Protein AF-A0A920VVL7-F1 (afdb_monomer_lite)

Secondary structure (DSSP, 8-state):
-HHHHTTTTS-HHHHHHHHHHHHHHHHHHTTTS-GGG-EEEE-S-S-SS--SSPPPHHHHHHHHTTSS-SEEEE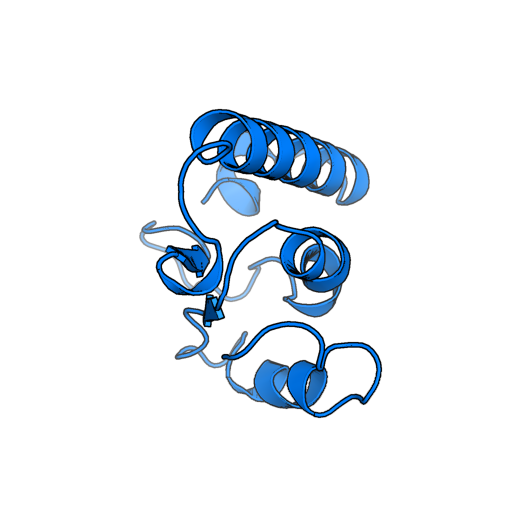---STTTGGGHHHHTSGGGTTSB-

Sequence (98 aa):
MERHVYFADKNDAEFIEFINKVIKAIDTALTDIPKESVRMHVCWGNYNGPHDSDIPLKTILPSLINAKVGALMLSMANPRHAHEYRLLQKRIYRRICL

pLDDT: mean 89.12, std 9.54, range [58.09, 98.25]

Radius of gyration: 13.71 Å; chains: 1; bounding box: 30×29×36 Å

Foldseek 3Di:
DCCVPVCVVPDLVVVLVVLLVVLVVVLVVCVPPQQLVDEAEDEQDDDPDPCQPGDACVSNLVSVLPRSHQYYHYPQPHPNRVVVVVVCVDPVRVSHHD

Structure (mmCIF, N/CA/C/O backbone):
data_AF-A0A920VVL7-F1
#
_entry.id   AF-A0A920VVL7-F1
#
loop_
_atom_site.group_PDB
_atom_site.id
_atom_site.type_symbol
_atom_site.label_atom_id
_atom_site.label_alt_id
_atom_site.label_comp_id
_atom_site.label_asym_id
_atom_site.label_entity_id
_atom_site.label_seq_id
_atom_site.pdbx_PDB_ins_code
_atom_site.Cartn_x
_atom_site.Cartn_y
_atom_site.Cartn_z
_atom_site.occupancy
_atom_site.B_iso_or_equiv
_atom_site.auth_seq_id
_atom_site.auth_comp_id
_atom_site.auth_asym_id
_atom_site.auth_atom_id
_atom_site.pdbx_PDB_model_num
ATOM 1 N N . MET A 1 1 ? 1.567 4.168 -9.785 1.00 64.81 1 MET A N 1
ATOM 2 C CA . MET A 1 1 ? 2.179 5.230 -10.620 1.00 64.81 1 MET A CA 1
ATOM 3 C C . MET A 1 1 ? 3.521 5.618 -10.023 1.00 64.81 1 MET A C 1
ATOM 5 O O . MET A 1 1 ? 4.525 5.651 -10.711 1.00 64.81 1 MET A O 1
ATOM 9 N N . GLU A 1 2 ? 3.541 5.836 -8.718 1.00 80.31 2 GLU A N 1
ATOM 10 C CA . GLU A 1 2 ? 4.663 6.199 -7.869 1.00 80.31 2 GLU A CA 1
ATOM 11 C C . GLU A 1 2 ? 5.881 5.310 -8.107 1.00 80.31 2 GLU A C 1
ATOM 13 O O . GLU A 1 2 ? 6.941 5.833 -8.435 1.00 80.31 2 GLU A O 1
ATOM 18 N N . ARG A 1 3 ? 5.723 3.978 -8.058 1.00 86.88 3 ARG A N 1
ATOM 19 C CA . ARG A 1 3 ? 6.841 3.057 -8.314 1.00 86.88 3 ARG A CA 1
ATOM 20 C C . ARG A 1 3 ? 7.426 3.181 -9.726 1.00 86.88 3 ARG A C 1
ATOM 22 O O . ARG A 1 3 ? 8.637 3.070 -9.882 1.00 86.88 3 ARG A O 1
ATOM 29 N N . HIS A 1 4 ? 6.574 3.360 -10.734 1.00 84.38 4 HIS A N 1
ATOM 30 C CA . HIS A 1 4 ? 6.958 3.345 -12.153 1.00 84.38 4 HIS A CA 1
ATOM 31 C C . HIS A 1 4 ? 7.394 4.696 -12.703 1.00 84.38 4 HIS A C 1
ATOM 33 O O . HIS A 1 4 ? 8.089 4.736 -13.709 1.00 84.38 4 HIS A O 1
ATOM 39 N N . VAL A 1 5 ? 6.963 5.788 -12.077 1.00 83.81 5 VAL A N 1
ATOM 40 C CA . VAL A 1 5 ? 7.220 7.150 -12.550 1.00 83.81 5 VAL A CA 1
ATOM 41 C C . VAL A 1 5 ? 8.200 7.847 -11.615 1.00 83.81 5 VAL A C 1
ATOM 43 O O . VAL A 1 5 ? 9.291 8.210 -12.036 1.00 83.81 5 VAL A O 1
ATOM 46 N N . TYR A 1 6 ? 7.846 8.002 -10.337 1.00 86.44 6 TYR A N 1
ATOM 47 C CA . TYR A 1 6 ? 8.640 8.792 -9.387 1.00 86.44 6 TYR A CA 1
ATOM 48 C C . TYR A 1 6 ? 9.810 8.024 -8.768 1.00 86.44 6 TYR A C 1
ATOM 50 O O . TYR A 1 6 ? 10.795 8.634 -8.371 1.00 86.44 6 TYR A O 1
ATOM 58 N N . PHE A 1 7 ? 9.701 6.699 -8.685 1.00 91.00 7 PHE A N 1
ATOM 59 C CA . PHE A 1 7 ? 10.718 5.809 -8.116 1.00 91.00 7 PHE A CA 1
ATOM 60 C C . PHE A 1 7 ? 11.259 4.828 -9.165 1.00 91.00 7 PHE A C 1
ATOM 62 O O . PHE A 1 7 ? 11.682 3.724 -8.827 1.00 91.00 7 PHE A O 1
ATOM 69 N N . ALA A 1 8 ? 11.216 5.201 -10.447 1.00 88.75 8 ALA A N 1
ATOM 70 C CA . ALA A 1 8 ? 11.640 4.338 -11.549 1.00 88.75 8 ALA A CA 1
ATOM 71 C C . ALA A 1 8 ? 13.128 3.953 -11.451 1.00 88.75 8 ALA A C 1
ATOM 73 O O . ALA A 1 8 ? 13.489 2.807 -11.708 1.00 88.75 8 ALA A O 1
ATOM 74 N N . ASP A 1 9 ? 13.966 4.905 -11.036 1.00 91.81 9 ASP A N 1
ATOM 75 C CA . ASP A 1 9 ? 15.419 4.793 -10.866 1.00 91.81 9 ASP A CA 1
ATOM 76 C C . ASP A 1 9 ? 15.840 4.391 -9.442 1.00 91.81 9 ASP A C 1
ATOM 78 O O . ASP A 1 9 ? 17.032 4.270 -9.156 1.00 91.81 9 ASP A O 1
ATOM 82 N N . LYS A 1 10 ? 14.874 4.209 -8.536 1.00 92.62 10 LYS A N 1
ATOM 83 C CA . LYS A 1 10 ? 15.106 3.912 -7.121 1.00 92.62 10 LYS A CA 1
ATOM 84 C C . LYS A 1 10 ? 14.967 2.426 -6.840 1.00 92.62 10 LYS A C 1
ATOM 86 O O . LYS A 1 10 ? 14.238 1.701 -7.525 1.00 92.62 10 LYS A O 1
ATOM 91 N N . ASN A 1 11 ? 15.658 1.966 -5.803 1.00 93.88 11 ASN A N 1
ATOM 92 C CA . ASN A 1 11 ? 15.496 0.593 -5.343 1.00 93.88 11 ASN A CA 1
ATOM 93 C C . ASN A 1 11 ? 14.210 0.435 -4.509 1.00 93.88 11 ASN A C 1
ATOM 95 O O . ASN A 1 11 ? 13.603 1.405 -4.047 1.00 93.88 11 ASN A O 1
ATOM 99 N N . ASP A 1 12 ? 13.792 -0.812 -4.293 1.00 93.69 12 ASP A N 1
ATOM 100 C CA . ASP A 1 12 ? 12.555 -1.097 -3.563 1.00 93.69 12 ASP A CA 1
ATOM 101 C C . ASP A 1 12 ? 12.603 -0.636 -2.096 1.00 93.69 12 ASP A C 1
ATOM 103 O O . ASP A 1 12 ? 11.561 -0.289 -1.544 1.00 93.69 12 ASP A O 1
ATOM 107 N N . ALA A 1 13 ? 13.780 -0.581 -1.460 1.00 95.44 13 ALA A N 1
ATOM 108 C CA . ALA A 1 13 ? 13.905 -0.114 -0.079 1.00 95.44 13 ALA A CA 1
ATOM 109 C C . ALA A 1 13 ? 13.594 1.386 0.038 1.00 95.44 13 ALA A C 1
ATOM 111 O O . ALA A 1 13 ? 12.837 1.781 0.922 1.00 95.44 13 ALA A O 1
ATOM 112 N N . GLU A 1 14 ? 14.086 2.205 -0.893 1.00 95.94 14 GLU A N 1
ATOM 113 C CA . GLU A 1 14 ? 13.769 3.639 -0.951 1.00 95.94 14 GLU A CA 1
ATOM 114 C C . GLU A 1 14 ? 12.265 3.874 -1.152 1.00 95.94 14 GLU A C 1
ATOM 116 O O . GLU A 1 14 ? 11.663 4.754 -0.531 1.00 95.94 14 GLU A O 1
ATOM 121 N N . PHE A 1 15 ? 11.623 3.045 -1.979 1.00 95.25 15 PHE A N 1
ATOM 122 C CA . PHE A 1 15 ? 10.179 3.111 -2.171 1.00 95.25 15 PHE A CA 1
ATOM 123 C C . PHE A 1 15 ? 9.396 2.654 -0.926 1.00 95.25 15 PHE A C 1
ATOM 125 O O . PHE A 1 15 ? 8.398 3.276 -0.560 1.00 95.25 15 PHE A O 1
ATOM 132 N N . ILE A 1 16 ? 9.862 1.619 -0.219 1.00 95.75 16 ILE A N 1
ATOM 133 C CA . ILE A 1 16 ? 9.278 1.184 1.061 1.00 95.75 16 ILE A CA 1
ATOM 134 C C . ILE A 1 16 ? 9.408 2.283 2.125 1.00 95.75 16 ILE A C 1
ATOM 136 O O . ILE A 1 16 ? 8.461 2.524 2.875 1.00 95.75 16 ILE A O 1
ATOM 140 N N . GLU A 1 17 ? 10.536 2.993 2.190 1.00 96.81 17 GLU A N 1
ATOM 141 C CA . GLU A 1 17 ? 10.688 4.139 3.091 1.00 96.81 17 GLU A CA 1
ATOM 142 C C . GLU A 1 17 ? 9.678 5.246 2.791 1.00 96.81 17 GLU A C 1
ATOM 144 O O . GLU A 1 17 ? 9.102 5.828 3.714 1.00 96.81 17 GLU A O 1
ATOM 149 N N . PHE A 1 18 ? 9.431 5.525 1.511 1.00 95.94 18 PHE A N 1
ATOM 150 C CA . PHE A 1 18 ? 8.383 6.452 1.103 1.00 95.94 18 PHE A CA 1
ATOM 151 C C . PHE A 1 18 ? 6.995 5.976 1.553 1.00 95.94 18 PHE A C 1
ATOM 153 O O . PHE A 1 18 ? 6.270 6.746 2.181 1.00 95.94 18 PHE A O 1
ATOM 160 N N . ILE A 1 19 ? 6.653 4.701 1.336 1.00 96.19 19 ILE A N 1
ATOM 161 C CA . ILE A 1 19 ? 5.388 4.117 1.815 1.00 96.19 19 ILE A CA 1
ATOM 162 C C . ILE A 1 19 ? 5.250 4.286 3.331 1.00 96.19 19 ILE A C 1
ATOM 164 O O . ILE A 1 19 ? 4.207 4.726 3.810 1.00 96.19 19 ILE A O 1
ATOM 168 N N . ASN A 1 20 ? 6.303 3.996 4.097 1.00 97.50 20 ASN A N 1
ATOM 169 C CA . ASN A 1 20 ? 6.287 4.140 5.553 1.00 97.50 20 ASN A CA 1
ATOM 170 C C . ASN A 1 20 ? 6.054 5.598 5.986 1.00 97.50 20 ASN A C 1
ATOM 172 O O . ASN A 1 20 ? 5.325 5.845 6.948 1.00 97.50 20 ASN A O 1
ATOM 176 N N . LYS A 1 21 ? 6.629 6.574 5.266 1.00 97.75 21 LYS A N 1
ATOM 177 C CA . LYS A 1 21 ? 6.375 8.007 5.500 1.00 97.75 21 LYS A CA 1
ATOM 178 C C . LYS A 1 21 ? 4.911 8.368 5.231 1.00 97.75 21 LYS A C 1
ATOM 180 O O . LYS A 1 21 ? 4.312 9.068 6.044 1.00 97.75 21 LYS A O 1
ATOM 185 N N . VAL A 1 22 ? 4.327 7.859 4.144 1.00 96.75 22 VAL A N 1
ATOM 186 C CA . VAL A 1 22 ? 2.912 8.086 3.799 1.00 96.75 22 VAL A CA 1
ATOM 187 C C . VAL A 1 22 ? 1.983 7.472 4.846 1.00 96.75 22 VAL A C 1
ATOM 189 O O . VAL A 1 22 ? 1.095 8.159 5.343 1.00 96.75 22 VAL A O 1
ATOM 192 N N . ILE A 1 23 ? 2.222 6.221 5.253 1.00 97.06 23 ILE A N 1
ATOM 193 C CA . ILE A 1 23 ? 1.436 5.556 6.304 1.00 97.06 23 ILE A CA 1
ATOM 194 C C . ILE A 1 23 ? 1.506 6.347 7.611 1.00 97.06 23 ILE A C 1
ATOM 196 O O . ILE A 1 23 ? 0.475 6.601 8.222 1.00 97.06 23 ILE A O 1
ATOM 200 N N . LYS A 1 24 ? 2.694 6.815 8.014 1.00 98.12 24 LYS A N 1
ATOM 201 C CA . LYS A 1 24 ? 2.847 7.638 9.222 1.00 98.12 24 LYS A CA 1
ATOM 202 C C . LYS A 1 24 ? 2.039 8.938 9.148 1.00 98.12 24 LYS A C 1
ATOM 204 O O . LYS A 1 24 ? 1.472 9.362 10.157 1.00 98.12 24 LYS A O 1
ATOM 209 N N . ALA A 1 25 ? 2.002 9.579 7.981 1.00 98.25 25 ALA A N 1
ATOM 210 C CA . ALA A 1 25 ? 1.207 10.784 7.773 1.00 98.25 25 ALA A CA 1
ATOM 211 C C . ALA A 1 25 ? -0.299 10.489 7.877 1.00 98.25 25 ALA A C 1
ATOM 213 O O . ALA A 1 25 ? -1.004 11.210 8.578 1.00 98.25 25 ALA A O 1
ATOM 214 N N . ILE A 1 26 ? -0.766 9.397 7.259 1.00 97.06 26 ILE A N 1
ATOM 215 C CA . ILE A 1 26 ? -2.155 8.923 7.361 1.00 97.06 26 ILE A CA 1
ATOM 216 C C . ILE A 1 26 ? -2.517 8.626 8.821 1.00 97.06 26 ILE A C 1
ATOM 218 O O . ILE A 1 26 ? -3.502 9.154 9.326 1.00 97.06 26 ILE A O 1
ATOM 222 N N . ASP A 1 27 ? -1.693 7.851 9.527 1.00 97.31 27 ASP A N 1
ATOM 223 C CA . ASP A 1 27 ? -1.919 7.496 10.932 1.00 97.31 27 ASP A CA 1
ATOM 224 C C . ASP A 1 27 ? -2.007 8.737 11.832 1.00 97.31 27 ASP A C 1
ATOM 226 O O . ASP A 1 27 ? -2.804 8.768 12.764 1.00 97.31 27 ASP A O 1
ATOM 230 N N . THR A 1 28 ? -1.193 9.761 11.554 1.00 98.12 28 THR A N 1
ATOM 231 C CA . THR A 1 28 ? -1.207 11.028 12.300 1.00 98.12 28 THR A CA 1
ATOM 232 C C . THR A 1 28 ? -2.488 11.812 12.013 1.00 98.12 28 THR A C 1
ATOM 234 O O . THR A 1 28 ? -3.129 12.301 12.942 1.00 98.12 28 THR A O 1
ATOM 237 N N . ALA A 1 29 ? -2.894 11.896 10.743 1.00 97.88 29 ALA A N 1
ATOM 238 C CA . ALA A 1 29 ? -4.108 12.593 10.319 1.00 97.88 29 ALA A CA 1
ATOM 239 C C . ALA A 1 29 ? -5.396 11.953 10.867 1.00 97.88 29 ALA A C 1
ATOM 241 O O . ALA A 1 29 ? -6.404 12.636 11.019 1.00 97.88 29 ALA A O 1
ATOM 242 N N . LEU A 1 30 ? -5.365 10.654 11.173 1.00 97.12 30 LEU A N 1
ATOM 243 C CA . LEU A 1 30 ? -6.514 9.881 11.648 1.00 97.12 30 LEU A CA 1
ATOM 244 C C . LEU A 1 30 ? -6.523 9.647 13.168 1.00 97.12 30 LEU A C 1
ATOM 246 O O . LEU A 1 30 ? -7.283 8.805 13.635 1.00 97.12 30 LEU A O 1
ATOM 250 N N . THR A 1 31 ? -5.700 10.361 13.945 1.00 97.00 31 THR A N 1
ATOM 251 C CA . THR A 1 31 ? -5.499 10.092 15.387 1.00 97.00 31 THR A CA 1
ATOM 252 C C . THR A 1 31 ? -6.804 10.043 16.196 1.00 97.00 31 THR A C 1
ATOM 254 O O . THR A 1 31 ? -6.930 9.196 17.079 1.00 97.00 31 THR A O 1
ATOM 257 N N . ASP A 1 32 ? -7.786 10.883 15.859 1.00 97.25 32 ASP A N 1
ATOM 258 C CA .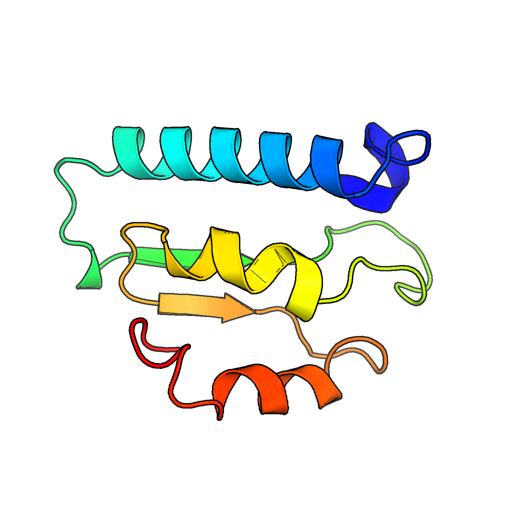 ASP A 1 32 ? -9.069 10.983 16.574 1.00 97.25 32 ASP A CA 1
ATOM 259 C C . ASP A 1 32 ? -10.213 10.200 15.903 1.00 97.25 32 ASP A C 1
ATOM 261 O O . ASP A 1 32 ? -11.375 10.313 16.298 1.00 97.25 32 ASP A O 1
ATOM 265 N N . ILE A 1 33 ? -9.910 9.405 14.871 1.00 97.44 33 ILE A N 1
ATOM 266 C CA . ILE A 1 33 ? -10.900 8.615 14.135 1.00 97.44 33 ILE A CA 1
ATOM 267 C C . ILE A 1 33 ? -10.769 7.140 14.538 1.00 97.44 33 ILE A C 1
ATOM 269 O O . ILE A 1 33 ? -9.688 6.561 14.405 1.00 97.44 33 ILE A O 1
ATOM 273 N N . PRO A 1 34 ? -11.857 6.481 14.987 1.00 96.31 34 PRO A N 1
ATOM 274 C CA . PRO A 1 34 ? -11.833 5.050 15.268 1.00 96.31 34 PRO A CA 1
ATOM 275 C C . PRO A 1 34 ? -11.409 4.256 14.029 1.00 96.31 34 PRO A C 1
ATOM 277 O O . PRO A 1 34 ? -12.001 4.398 12.955 1.00 96.31 34 PRO A O 1
ATOM 280 N N . LYS A 1 35 ? -10.386 3.404 14.166 1.00 94.19 35 LYS A N 1
ATOM 281 C CA . LYS A 1 35 ? -9.775 2.691 13.030 1.00 94.19 35 LYS A CA 1
ATOM 282 C C . LYS A 1 35 ? -10.787 1.851 12.246 1.00 94.19 35 LYS A C 1
ATOM 284 O O . LYS A 1 35 ? -10.688 1.760 11.029 1.00 94.19 35 LYS A O 1
ATOM 289 N N . GLU A 1 36 ? -11.767 1.254 12.919 1.00 95.19 36 GLU A N 1
ATOM 290 C CA . GLU A 1 36 ? -12.831 0.425 12.344 1.00 95.19 36 GLU A CA 1
ATOM 291 C C . GLU A 1 36 ? -13.709 1.177 11.335 1.00 95.19 36 GLU A C 1
ATOM 293 O O . GLU A 1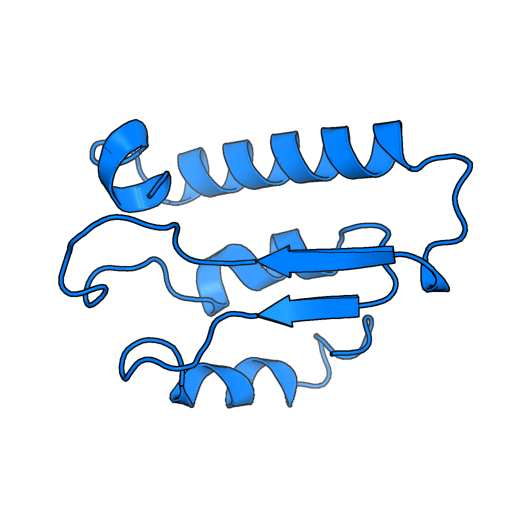 36 ? -14.285 0.557 10.441 1.00 95.19 36 GLU A O 1
ATOM 298 N N . SER A 1 37 ? -13.750 2.506 11.432 1.00 96.06 37 SER A N 1
ATOM 299 C CA . SER A 1 37 ? -14.446 3.388 10.496 1.00 96.06 37 SER A CA 1
ATOM 300 C C . SER A 1 37 ? -13.605 3.731 9.262 1.00 96.06 37 SER A C 1
ATOM 302 O O . SER A 1 37 ? -14.107 4.369 8.339 1.00 96.06 37 SER A O 1
ATOM 304 N N . VAL A 1 38 ? -12.333 3.318 9.217 1.00 96.62 38 VAL A N 1
ATOM 305 C CA . VAL A 1 38 ? -11.388 3.668 8.150 1.00 96.62 38 VAL A CA 1
ATOM 306 C C . VAL A 1 38 ? -11.051 2.455 7.290 1.00 96.62 38 VAL A C 1
ATOM 308 O O . VAL A 1 38 ? -10.610 1.409 7.775 1.00 96.62 38 VAL A O 1
ATOM 311 N N . ARG A 1 39 ? -11.187 2.632 5.973 1.00 95.88 39 ARG A N 1
ATOM 312 C CA . ARG A 1 39 ? -10.735 1.681 4.952 1.00 95.88 39 ARG A CA 1
ATOM 313 C C . ARG A 1 39 ? -9.710 2.367 4.059 1.00 95.88 39 ARG A C 1
ATOM 315 O O . ARG A 1 39 ? -10.020 3.385 3.447 1.00 95.88 39 ARG A O 1
ATOM 322 N N . MET A 1 40 ? -8.504 1.815 3.978 1.00 95.69 40 MET A N 1
ATOM 323 C CA . MET A 1 40 ? -7.438 2.373 3.148 1.00 95.69 40 MET A CA 1
ATOM 324 C C . MET A 1 40 ? -7.440 1.709 1.775 1.00 95.69 40 MET A C 1
ATOM 326 O O . MET A 1 40 ? -7.193 0.509 1.654 1.00 95.69 40 MET A O 1
ATOM 330 N N . HIS A 1 41 ? -7.711 2.495 0.738 1.00 95.25 41 HIS A N 1
ATOM 331 C CA . HIS A 1 41 ? -7.590 2.042 -0.639 1.00 95.25 41 HIS A CA 1
ATOM 332 C C . HIS A 1 41 ? -6.121 2.005 -1.069 1.00 95.25 41 HIS A C 1
ATOM 334 O O . HIS A 1 41 ? -5.398 2.986 -0.915 1.00 95.25 41 HIS A O 1
ATOM 340 N N . VAL A 1 42 ? -5.694 0.873 -1.625 1.00 93.12 42 VAL A N 1
ATOM 341 C CA . VAL A 1 42 ? -4.356 0.674 -2.179 1.00 93.12 42 VAL A CA 1
ATOM 342 C C . VAL A 1 42 ? -4.509 0.247 -3.634 1.00 93.12 42 VAL A C 1
ATOM 344 O O . VAL A 1 42 ? -5.117 -0.783 -3.952 1.00 93.12 42 VAL A O 1
ATOM 347 N N . CYS A 1 43 ? -3.949 1.052 -4.528 1.00 91.88 43 CYS A N 1
ATOM 348 C CA . CYS A 1 43 ? -3.895 0.774 -5.956 1.00 91.88 43 CYS A CA 1
ATOM 349 C C . CYS A 1 43 ? -2.470 0.938 -6.478 1.00 91.88 43 CYS A C 1
ATOM 351 O O . CYS A 1 43 ? -1.588 1.449 -5.791 1.00 91.88 43 CYS A O 1
ATOM 353 N N . TRP A 1 44 ? -2.266 0.538 -7.728 1.00 89.31 44 TRP A N 1
ATOM 354 C CA . TRP A 1 44 ? -1.001 0.702 -8.440 1.00 89.31 44 TRP A CA 1
ATOM 355 C C . TRP A 1 44 ? -0.981 1.970 -9.307 1.00 89.31 44 TRP A C 1
ATOM 357 O O . TRP A 1 44 ? -0.178 2.136 -10.226 1.00 89.31 44 TRP A O 1
ATOM 367 N N . GLY A 1 45 ? -1.823 2.935 -8.937 1.00 82.94 45 GLY A N 1
ATOM 368 C CA . GLY A 1 45 ? -2.024 4.207 -9.613 1.00 82.94 45 GLY A CA 1
ATOM 369 C C . GLY A 1 45 ? -2.874 4.091 -10.872 1.00 82.94 45 GLY A C 1
ATOM 370 O O . GLY A 1 45 ? -3.061 3.020 -11.436 1.00 82.94 45 GLY A O 1
ATOM 371 N N . ASN A 1 46 ? -3.374 5.239 -11.306 1.00 75.94 46 ASN A N 1
ATOM 372 C CA . ASN A 1 46 ? -4.167 5.380 -12.516 1.00 75.94 46 ASN A CA 1
ATOM 373 C C . ASN A 1 46 ? -3.274 5.964 -13.617 1.00 75.94 46 ASN A C 1
ATOM 375 O O . ASN A 1 46 ? -3.243 7.178 -13.810 1.00 75.94 46 ASN A O 1
ATOM 379 N N . TYR A 1 47 ? -2.460 5.128 -14.258 1.00 78.06 47 TYR A N 1
ATOM 380 C CA . TYR A 1 47 ? -1.660 5.545 -15.408 1.00 78.06 47 TYR A CA 1
ATOM 381 C C . TYR A 1 47 ? -1.931 4.601 -16.577 1.00 78.06 47 TYR A C 1
ATOM 383 O O . TYR A 1 47 ? -2.151 3.410 -16.381 1.00 78.06 47 TYR A O 1
ATOM 391 N N . ASN A 1 48 ? -1.929 5.133 -17.798 1.00 71.94 48 ASN A N 1
ATOM 392 C CA . ASN A 1 48 ? -2.185 4.333 -18.992 1.00 71.94 48 ASN A CA 1
ATOM 393 C C . ASN A 1 48 ? -0.947 3.488 -19.319 1.00 71.94 48 ASN A C 1
ATOM 395 O O . ASN A 1 48 ? -0.057 3.932 -20.042 1.00 71.94 48 ASN A O 1
ATOM 399 N N . GLY A 1 49 ? -0.878 2.281 -18.763 1.00 77.75 49 GLY A N 1
ATOM 400 C CA . GLY A 1 49 ? 0.164 1.305 -19.054 1.00 77.75 49 GLY A CA 1
ATOM 401 C C . GLY A 1 49 ? -0.267 -0.125 -18.724 1.00 77.75 49 GLY A C 1
ATOM 402 O O . GLY A 1 49 ? -1.312 -0.331 -18.111 1.00 77.75 49 GLY A O 1
ATOM 403 N N . PRO A 1 50 ? 0.521 -1.132 -19.135 1.00 81.19 50 PRO A N 1
ATOM 404 C CA . PRO A 1 50 ? 0.129 -2.540 -19.043 1.00 81.19 50 PRO A CA 1
ATOM 405 C C . PRO A 1 50 ? 0.041 -3.104 -17.613 1.00 81.19 50 PRO A C 1
ATOM 407 O O . PRO A 1 50 ? -0.446 -4.222 -17.456 1.00 81.19 50 PRO A O 1
ATOM 410 N N . HIS A 1 51 ? 0.477 -2.365 -16.579 1.00 85.69 51 HIS A N 1
ATOM 411 C CA . HIS A 1 51 ? 0.465 -2.799 -15.168 1.00 85.69 51 HIS A CA 1
ATOM 412 C C . HIS A 1 51 ? 1.149 -4.165 -14.915 1.00 85.69 51 HIS A C 1
ATOM 414 O O . HIS A 1 51 ? 0.903 -4.847 -13.923 1.00 85.69 51 HIS A O 1
ATOM 420 N N . ASP A 1 52 ? 2.032 -4.585 -15.818 1.00 83.94 52 ASP A N 1
ATOM 421 C CA . ASP A 1 52 ? 2.770 -5.849 -15.761 1.00 83.94 52 ASP A CA 1
ATOM 422 C C . ASP A 1 52 ? 3.995 -5.768 -14.839 1.00 83.94 52 ASP A C 1
ATOM 424 O O . ASP A 1 52 ? 4.368 -6.745 -14.189 1.00 83.94 52 ASP A O 1
ATOM 428 N N . SER A 1 53 ? 4.579 -4.577 -14.740 1.00 85.25 53 SER A N 1
ATOM 429 C CA . SER A 1 53 ? 5.798 -4.297 -13.979 1.00 85.25 53 SER A CA 1
ATOM 430 C C . SER A 1 53 ? 5.528 -3.808 -12.554 1.00 85.25 53 SER A C 1
ATOM 432 O O . SER A 1 53 ? 6.467 -3.537 -11.806 1.00 85.25 53 SER A O 1
ATOM 434 N N . ASP A 1 54 ? 4.252 -3.720 -12.167 1.00 89.62 54 ASP A N 1
ATOM 435 C CA . ASP A 1 54 ? 3.832 -3.182 -10.879 1.00 89.62 54 ASP A CA 1
ATOM 436 C C . ASP A 1 54 ? 4.508 -3.903 -9.705 1.00 89.62 54 ASP A C 1
ATOM 438 O O . ASP A 1 54 ? 4.737 -5.126 -9.711 1.00 89.62 54 ASP A O 1
ATOM 442 N N . ILE A 1 55 ? 4.799 -3.130 -8.653 1.00 92.12 55 ILE A N 1
ATOM 443 C CA . ILE A 1 55 ? 5.440 -3.666 -7.454 1.00 92.12 55 ILE A CA 1
ATOM 444 C C . ILE A 1 55 ? 4.596 -4.809 -6.866 1.00 92.12 55 ILE A C 1
ATOM 446 O O . ILE A 1 55 ? 3.384 -4.642 -6.685 1.00 92.12 55 ILE A O 1
ATOM 450 N N . PRO A 1 56 ? 5.196 -5.973 -6.550 1.00 93.06 56 PRO A N 1
ATOM 451 C CA . PRO A 1 56 ? 4.455 -7.067 -5.939 1.00 93.06 56 PRO A CA 1
ATOM 452 C C . PRO A 1 56 ? 3.830 -6.639 -4.610 1.00 93.06 56 PRO A C 1
ATOM 454 O O . PRO A 1 56 ? 4.497 -6.008 -3.782 1.00 93.06 56 PRO A O 1
ATOM 457 N N . LEU A 1 57 ? 2.600 -7.083 -4.339 1.00 93.75 57 LEU A N 1
ATOM 458 C CA . LEU A 1 57 ? 1.959 -6.866 -3.043 1.00 93.75 57 LEU A CA 1
ATOM 459 C C . LEU A 1 57 ? 2.833 -7.407 -1.908 1.00 93.75 57 LEU A C 1
ATOM 461 O O . LEU A 1 57 ? 2.941 -6.773 -0.866 1.00 93.75 57 LEU A O 1
ATOM 465 N N . LYS A 1 58 ? 3.524 -8.538 -2.112 1.00 93.94 58 LYS A N 1
ATOM 466 C CA . LYS A 1 58 ? 4.428 -9.135 -1.108 1.00 93.94 58 LYS A CA 1
ATOM 467 C C . LYS A 1 58 ? 5.481 -8.150 -0.584 1.00 93.94 58 LYS A C 1
ATOM 469 O O . LYS A 1 58 ? 5.852 -8.250 0.583 1.00 93.94 58 LYS A O 1
ATOM 474 N N . THR A 1 59 ? 5.955 -7.239 -1.429 1.00 94.88 59 THR A N 1
ATOM 475 C CA . THR A 1 59 ? 7.002 -6.272 -1.081 1.00 94.88 59 THR A CA 1
ATOM 476 C C . THR A 1 59 ? 6.464 -5.175 -0.163 1.00 94.88 59 THR A C 1
ATOM 478 O O . THR A 1 59 ? 7.120 -4.813 0.807 1.00 94.88 59 THR A O 1
ATOM 481 N N . ILE A 1 60 ? 5.248 -4.688 -0.425 1.00 94.88 60 ILE A N 1
ATOM 482 C CA . ILE A 1 60 ? 4.663 -3.535 0.282 1.00 94.88 60 ILE A CA 1
ATOM 483 C C . ILE A 1 60 ? 3.712 -3.925 1.421 1.00 94.88 60 ILE A C 1
ATOM 485 O O . ILE A 1 60 ? 3.513 -3.153 2.357 1.00 94.88 60 ILE A O 1
ATOM 489 N N . LEU A 1 61 ? 3.143 -5.134 1.383 1.00 94.00 61 LEU A N 1
ATOM 490 C CA . LEU A 1 61 ? 2.171 -5.626 2.360 1.00 94.00 61 LEU A CA 1
ATOM 491 C C . LEU A 1 61 ? 2.658 -5.522 3.816 1.00 94.00 61 LEU A C 1
ATOM 493 O O . LEU A 1 61 ? 1.853 -5.099 4.642 1.00 94.00 61 LEU A O 1
ATOM 497 N N . PRO A 1 62 ? 3.928 -5.828 4.167 1.00 93.31 62 PRO A N 1
ATOM 498 C CA . PRO A 1 62 ? 4.422 -5.656 5.535 1.00 93.31 62 PRO A CA 1
ATOM 499 C C . PRO A 1 62 ? 4.297 -4.226 6.069 1.00 93.31 62 PRO A C 1
ATOM 501 O O . PRO A 1 62 ? 4.049 -4.054 7.257 1.00 93.31 62 PRO A O 1
ATOM 504 N N . SER A 1 63 ? 4.433 -3.209 5.216 1.00 94.69 63 SER A N 1
ATOM 505 C CA . SER A 1 63 ? 4.199 -1.817 5.605 1.00 94.69 63 SER A CA 1
ATOM 506 C C . SER A 1 63 ? 2.705 -1.537 5.744 1.00 94.69 63 SER A C 1
ATOM 508 O O . SER A 1 63 ? 2.272 -1.027 6.774 1.00 94.69 63 SER A O 1
ATOM 510 N N . LEU A 1 64 ? 1.904 -1.934 4.748 1.00 94.75 64 LEU A N 1
ATOM 511 C CA . LEU A 1 64 ? 0.463 -1.656 4.702 1.00 94.75 64 LEU A CA 1
ATOM 512 C C . LEU A 1 64 ? -0.301 -2.234 5.899 1.00 94.75 64 LEU A C 1
ATOM 514 O O . LEU A 1 64 ? -1.192 -1.578 6.429 1.00 94.75 64 LEU A O 1
ATOM 518 N N . ILE A 1 65 ? 0.057 -3.439 6.356 1.00 93.06 65 ILE A N 1
ATOM 519 C CA . ILE A 1 65 ? -0.621 -4.080 7.495 1.00 93.06 65 ILE A CA 1
ATOM 520 C C . ILE A 1 65 ? -0.379 -3.383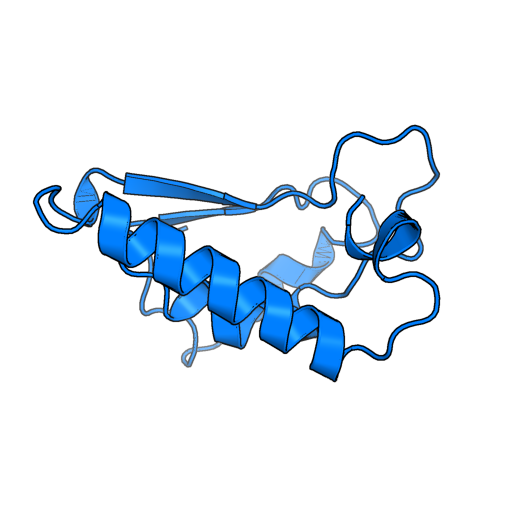 8.842 1.00 93.06 65 ILE A C 1
ATOM 522 O O . ILE A 1 65 ? -1.021 -3.733 9.831 1.00 93.06 65 ILE A O 1
ATOM 526 N N . ASN A 1 66 ? 0.596 -2.475 8.908 1.00 92.06 66 ASN A N 1
ATOM 527 C CA . ASN A 1 66 ? 0.909 -1.725 10.120 1.00 92.06 66 ASN A CA 1
ATOM 528 C C . ASN A 1 66 ? 0.143 -0.398 10.196 1.00 92.06 66 ASN A C 1
ATOM 530 O O . ASN A 1 66 ? 0.185 0.241 11.245 1.00 92.06 66 ASN A O 1
ATOM 534 N N . ALA A 1 67 ? -0.558 0.001 9.128 1.00 95.00 67 ALA A N 1
ATOM 535 C CA . ALA A 1 67 ? -1.413 1.182 9.140 1.00 95.00 67 ALA A CA 1
ATOM 536 C C . ALA A 1 67 ? -2.533 1.032 10.182 1.00 95.00 67 ALA A C 1
ATOM 538 O O . ALA A 1 67 ? -3.117 -0.046 10.341 1.00 95.00 67 ALA A O 1
ATOM 539 N N . LYS A 1 68 ? -2.873 2.120 10.881 1.00 95.06 68 LYS A N 1
ATOM 540 C CA . LYS A 1 68 ? -3.915 2.146 11.920 1.00 95.06 68 LYS A CA 1
ATOM 541 C C . LYS A 1 68 ? -5.316 2.263 11.316 1.00 95.06 68 LYS A C 1
ATOM 543 O O . LYS A 1 68 ? -6.083 3.162 11.642 1.00 95.06 68 LYS A O 1
ATOM 548 N N . VAL A 1 69 ? -5.662 1.318 10.447 1.00 95.69 69 VAL A N 1
ATOM 549 C CA . VAL A 1 69 ? -6.944 1.267 9.732 1.00 95.69 69 VAL A CA 1
ATOM 550 C C . VAL A 1 69 ? -7.671 -0.049 9.991 1.00 95.69 69 VAL A C 1
ATOM 552 O O . VAL A 1 69 ? -7.068 -1.052 10.376 1.00 95.69 69 VAL A O 1
ATOM 555 N N . GLY A 1 70 ? -8.987 -0.046 9.810 1.00 94.62 70 GLY A N 1
ATOM 556 C CA . GLY A 1 70 ? -9.842 -1.210 10.023 1.00 94.62 70 GLY A CA 1
ATOM 557 C C . GLY A 1 70 ? -9.782 -2.202 8.868 1.00 94.62 70 GLY A C 1
ATOM 558 O O . GLY A 1 70 ? -9.860 -3.411 9.105 1.00 94.62 70 GLY A O 1
ATOM 559 N N 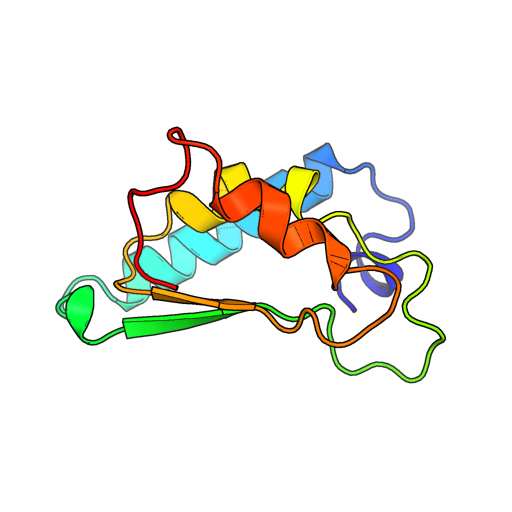. ALA A 1 71 ? -9.613 -1.700 7.637 1.00 94.06 71 ALA A N 1
ATOM 560 C CA . ALA A 1 71 ? -9.490 -2.542 6.452 1.00 94.06 71 ALA A CA 1
ATOM 561 C C . ALA A 1 71 ? -8.593 -1.989 5.333 1.00 94.06 71 ALA A C 1
ATOM 563 O O . ALA A 1 71 ? -8.399 -0.776 5.221 1.00 94.06 71 ALA A O 1
ATOM 564 N N . LEU A 1 72 ? -8.097 -2.889 4.474 1.00 94.44 72 LEU A N 1
ATOM 565 C CA . LEU A 1 72 ? -7.399 -2.558 3.223 1.00 94.44 72 LEU A CA 1
ATOM 566 C C . LEU A 1 72 ? -8.265 -2.915 2.010 1.00 94.44 72 LEU A C 1
ATOM 568 O O . LEU A 1 72 ? -8.670 -4.061 1.860 1.00 94.44 72 LEU A O 1
ATOM 572 N N . MET A 1 73 ? -8.467 -1.968 1.096 1.00 93.19 73 MET A N 1
ATOM 573 C CA . MET A 1 73 ? -9.138 -2.197 -0.186 1.00 93.19 73 MET A CA 1
ATOM 574 C C . MET A 1 73 ? -8.096 -2.276 -1.306 1.00 93.19 73 MET A C 1
ATOM 576 O O . MET A 1 73 ? -7.581 -1.253 -1.751 1.00 93.19 73 MET A O 1
ATOM 580 N N . LEU A 1 74 ? -7.778 -3.494 -1.752 1.00 92.31 74 LEU A N 1
ATOM 581 C CA . LEU A 1 74 ? -6.690 -3.767 -2.698 1.00 92.31 74 LEU A CA 1
ATOM 582 C C . LEU A 1 74 ? -7.201 -3.910 -4.142 1.00 92.31 74 LEU A C 1
ATOM 584 O O . LEU A 1 74 ? -8.065 -4.741 -4.422 1.00 92.31 74 LEU A O 1
ATOM 588 N N . SER A 1 75 ? -6.611 -3.170 -5.082 1.00 89.31 75 SER A N 1
ATOM 589 C CA . SER A 1 75 ? -7.004 -3.173 -6.507 1.00 89.31 75 SER A CA 1
ATOM 590 C C . SER A 1 75 ? -6.418 -4.349 -7.306 1.00 89.31 75 SER A C 1
ATOM 592 O O . SER A 1 75 ? -5.663 -4.155 -8.253 1.00 89.31 75 SER A O 1
ATOM 594 N N . MET A 1 76 ? -6.710 -5.587 -6.905 1.00 86.81 76 MET A N 1
ATOM 595 C CA . MET A 1 76 ? -6.022 -6.789 -7.414 1.00 86.81 76 MET A CA 1
ATOM 596 C C . MET A 1 76 ? -6.595 -7.363 -8.727 1.00 86.81 76 MET A C 1
ATOM 598 O O . MET A 1 76 ? -6.257 -8.479 -9.100 1.00 86.81 76 MET A O 1
ATOM 602 N N . ALA A 1 77 ? -7.475 -6.654 -9.438 1.00 79.31 77 ALA A N 1
ATOM 603 C CA . ALA A 1 77 ? -8.237 -7.198 -10.573 1.00 79.31 77 ALA A CA 1
ATOM 604 C C . ALA A 1 77 ? -7.459 -7.274 -11.912 1.00 79.31 77 ALA A C 1
ATOM 606 O O . ALA A 1 77 ? -8.060 -7.180 -12.979 1.00 79.31 77 ALA A O 1
ATOM 607 N N . ASN A 1 78 ? -6.134 -7.446 -11.880 1.00 81.69 78 ASN A N 1
ATOM 608 C CA . ASN A 1 78 ? -5.292 -7.625 -13.069 1.00 81.69 78 ASN A CA 1
ATOM 609 C C . ASN A 1 78 ? -4.463 -8.927 -12.969 1.00 81.69 78 ASN A C 1
ATOM 611 O O . ASN A 1 78 ? -4.258 -9.430 -11.862 1.00 81.69 78 ASN A O 1
ATOM 615 N N . PRO A 1 79 ? -3.963 -9.507 -14.081 1.00 85.25 79 PRO A N 1
ATOM 616 C CA . PRO A 1 79 ? -3.196 -10.761 -14.041 1.00 85.25 79 PRO A CA 1
ATOM 617 C C . PRO A 1 79 ? -1.973 -10.710 -13.111 1.00 85.25 79 PRO A C 1
ATOM 619 O O . PRO A 1 79 ? -1.580 -11.726 -12.527 1.00 85.25 79 PRO A O 1
ATOM 622 N N . ARG A 1 80 ? -1.402 -9.514 -12.933 1.00 90.50 80 ARG A N 1
ATOM 623 C CA . ARG A 1 80 ? -0.221 -9.273 -12.110 1.00 90.50 80 ARG A CA 1
ATOM 624 C C . ARG A 1 80 ? -0.486 -9.401 -10.606 1.00 90.50 80 ARG A C 1
ATOM 626 O O . ARG A 1 80 ? 0.403 -9.884 -9.902 1.00 90.50 80 ARG A O 1
ATOM 633 N N . HIS A 1 81 ? -1.678 -9.038 -10.130 1.00 92.44 81 HIS A N 1
ATOM 634 C CA . HIS A 1 81 ? -2.032 -9.003 -8.703 1.00 92.44 81 HIS A CA 1
ATOM 635 C C . HIS A 1 81 ? -3.157 -9.962 -8.311 1.00 92.44 81 HIS A C 1
ATOM 637 O O . HIS A 1 81 ? -3.281 -10.302 -7.135 1.00 92.44 81 HIS A O 1
ATOM 643 N N . ALA A 1 82 ? -3.943 -10.475 -9.263 1.00 91.38 82 ALA A N 1
ATOM 644 C CA . ALA A 1 82 ? -5.107 -11.316 -8.975 1.00 91.38 82 ALA A CA 1
ATOM 645 C C . ALA A 1 82 ? -4.763 -12.565 -8.163 1.00 91.38 82 ALA A C 1
ATOM 647 O O . ALA A 1 82 ? -5.578 -13.019 -7.371 1.00 91.38 82 ALA A O 1
ATOM 648 N N . HIS A 1 83 ? -3.554 -13.109 -8.316 1.00 92.12 83 HIS A N 1
ATOM 649 C CA . HIS A 1 83 ? -3.084 -14.284 -7.582 1.00 92.12 83 HIS A CA 1
ATOM 650 C C . HIS A 1 83 ? -2.516 -13.959 -6.187 1.00 92.12 83 HIS A C 1
ATOM 652 O O . HIS A 1 83 ? -2.321 -14.865 -5.371 1.00 92.12 83 HIS A O 1
ATOM 658 N N . GLU A 1 84 ? -2.268 -12.683 -5.884 1.00 93.25 84 GLU A N 1
ATOM 659 C CA . GLU A 1 84 ? -1.633 -12.245 -4.639 1.00 93.25 84 GLU A CA 1
ATOM 660 C C . GLU A 1 84 ? -2.584 -12.287 -3.431 1.00 93.25 84 GLU A C 1
ATOM 662 O O . GLU A 1 84 ? -2.111 -12.243 -2.294 1.00 93.25 84 GLU A O 1
ATOM 667 N N . TYR A 1 85 ? -3.889 -12.534 -3.633 1.00 90.75 85 TYR A N 1
ATOM 668 C CA . TYR A 1 85 ? -4.848 -12.829 -2.550 1.00 90.75 85 TYR A CA 1
ATOM 669 C C . TYR A 1 85 ? -4.369 -13.961 -1.623 1.00 90.75 85 TYR A C 1
ATOM 671 O O . TYR A 1 85 ? -4.687 -13.990 -0.434 1.00 90.75 85 TYR A O 1
ATOM 679 N N . ARG A 1 86 ? -3.555 -14.890 -2.140 1.00 91.50 86 ARG A N 1
ATOM 680 C CA . ARG A 1 86 ? -2.958 -15.993 -1.370 1.00 91.50 86 ARG A CA 1
ATOM 681 C C . ARG A 1 86 ? -2.032 -15.504 -0.258 1.00 91.50 86 ARG A C 1
ATOM 683 O O . ARG A 1 86 ? -1.854 -16.202 0.738 1.00 91.50 86 ARG A O 1
ATOM 690 N N . LEU A 1 87 ? -1.444 -14.313 -0.394 1.00 90.69 87 LEU A N 1
ATOM 691 C CA . LEU A 1 87 ? -0.651 -13.700 0.672 1.00 90.69 87 LEU A CA 1
ATOM 692 C C . LEU A 1 87 ? -1.521 -13.451 1.904 1.00 90.69 87 LEU A C 1
ATOM 694 O O . LEU A 1 87 ? -1.090 -13.741 3.013 1.00 90.69 87 LEU A O 1
ATOM 698 N N . LEU A 1 88 ? -2.769 -13.033 1.706 1.00 87.44 88 LEU A N 1
ATOM 699 C CA . LEU A 1 88 ? -3.720 -12.670 2.759 1.00 87.44 88 LEU A CA 1
ATOM 700 C C . LEU A 1 88 ? -4.226 -13.881 3.556 1.00 87.44 88 LEU A C 1
ATOM 702 O O . LEU A 1 88 ? -4.633 -13.764 4.709 1.00 87.44 88 LEU A O 1
ATOM 706 N N . GLN A 1 89 ? -4.142 -15.077 2.971 1.00 86.00 89 GLN A N 1
ATOM 707 C CA . GLN A 1 89 ? -4.462 -16.326 3.663 1.00 86.00 89 GLN A CA 1
ATOM 708 C C . GLN A 1 89 ? -3.403 -16.702 4.710 1.00 86.00 89 GLN A C 1
ATOM 710 O O . GLN A 1 89 ? -3.680 -17.504 5.607 1.00 86.00 89 GLN A O 1
ATOM 715 N N . LYS A 1 90 ? -2.193 -16.127 4.637 1.00 80.44 90 LYS A N 1
ATOM 716 C CA . LYS A 1 90 ? -1.131 -16.410 5.604 1.00 80.44 90 LYS A CA 1
ATOM 717 C C . LYS A 1 90 ? -1.492 -15.826 6.964 1.00 80.44 90 LYS A C 1
ATOM 719 O O . LYS A 1 90 ? -1.814 -14.649 7.104 1.00 80.44 90 LYS A O 1
ATOM 7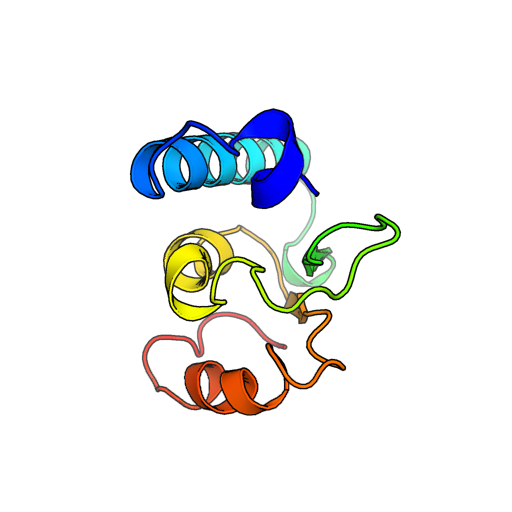24 N N . ARG A 1 91 ? -1.347 -16.657 7.997 1.00 64.69 91 ARG A N 1
ATOM 725 C CA . ARG A 1 91 ? -1.719 -16.344 9.385 1.00 64.69 91 ARG A CA 1
ATOM 726 C C . ARG A 1 91 ? -1.058 -15.065 9.925 1.00 64.69 91 ARG A C 1
ATOM 728 O O . ARG A 1 91 ? -1.651 -14.398 10.764 1.00 64.69 91 ARG A O 1
ATOM 735 N N . ILE A 1 92 ? 0.112 -14.697 9.398 1.00 71.50 92 ILE A N 1
ATOM 736 C CA . ILE A 1 92 ? 0.855 -13.481 9.762 1.00 71.50 92 ILE A CA 1
ATOM 737 C C . ILE A 1 92 ? 0.163 -12.167 9.348 1.00 71.50 92 ILE A C 1
ATOM 739 O O . ILE A 1 92 ? 0.463 -11.134 9.934 1.00 71.50 92 ILE A O 1
ATOM 743 N N . TYR A 1 93 ? -0.777 -12.189 8.393 1.00 67.31 93 TYR A N 1
ATOM 744 C CA . TYR A 1 93 ? -1.421 -10.983 7.846 1.00 67.31 93 TYR A CA 1
ATOM 745 C C . TYR A 1 93 ? -2.889 -10.799 8.271 1.00 67.31 93 TYR A C 1
ATOM 747 O O . TYR A 1 93 ? -3.567 -9.906 7.778 1.00 67.31 93 TYR A O 1
ATOM 755 N N . ARG A 1 94 ? -3.394 -11.589 9.229 1.00 64.25 94 ARG A N 1
ATOM 756 C CA . ARG A 1 94 ? -4.805 -11.553 9.679 1.00 64.25 94 ARG A CA 1
ATOM 757 C C . ARG A 1 94 ? -5.169 -10.415 10.652 1.00 64.25 94 ARG A C 1
ATOM 759 O O . ARG A 1 94 ? -6.215 -10.474 11.289 1.00 64.25 94 ARG A O 1
ATOM 766 N N . ARG A 1 95 ? -4.310 -9.407 10.827 1.00 65.50 95 ARG A N 1
ATOM 767 C CA . ARG A 1 95 ? -4.532 -8.313 11.798 1.00 65.50 95 ARG A CA 1
ATOM 768 C C . ARG A 1 95 ? -5.549 -7.263 11.344 1.00 65.50 95 ARG A C 1
ATOM 770 O O . ARG A 1 95 ? -6.073 -6.549 12.193 1.00 65.50 95 ARG A O 1
ATOM 777 N N . ILE A 1 96 ? -5.804 -7.168 10.044 1.00 64.38 96 ILE A N 1
ATOM 778 C CA . ILE A 1 96 ? -6.683 -6.174 9.425 1.00 64.38 96 ILE A CA 1
ATOM 779 C C . ILE A 1 96 ? -7.741 -6.919 8.603 1.00 64.38 96 ILE A C 1
ATOM 781 O O . ILE A 1 96 ? -7.429 -7.940 7.985 1.00 64.38 96 ILE A O 1
ATOM 785 N N . CYS A 1 97 ? -8.992 -6.449 8.639 1.00 63.84 97 CYS A N 1
ATOM 786 C CA . CYS A 1 97 ? -10.043 -6.997 7.781 1.00 63.84 97 CYS A CA 1
ATOM 787 C C . CYS A 1 97 ? -9.788 -6.580 6.325 1.00 63.84 97 CYS A C 1
ATOM 789 O O . CYS A 1 97 ? -9.226 -5.523 6.069 1.00 63.84 97 CYS A O 1
ATOM 791 N N . LEU A 1 98 ? -10.167 -7.407 5.360 1.00 58.09 98 LEU A N 1
ATOM 792 C CA . LEU A 1 98 ? -10.048 -7.081 3.934 1.00 58.09 98 LEU A CA 1
ATOM 793 C C . LEU A 1 98 ? -11.423 -6.729 3.380 1.00 58.09 98 LEU A C 1
ATOM 795 O O . LEU A 1 98 ? -12.388 -7.410 3.794 1.00 58.09 98 LEU A O 1
#